Protein AF-A0A7J6U0S2-F1 (afdb_monomer)

Nearest PDB structures (foldseek):
  4b1m-assembly3_C  TM=4.883E-01  e=2.950E-01  Bacillus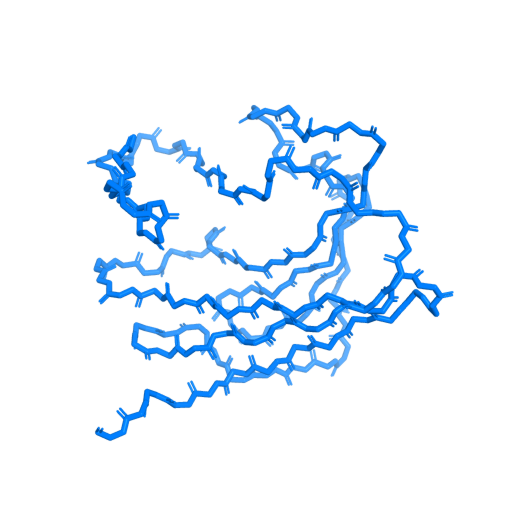 subtilis
  3mlt-assembly1_H  TM=4.086E-01  e=8.453E+00  Homo sapiens
  8vvo-assembly2_B  TM=2.509E-01  e=6.044E+00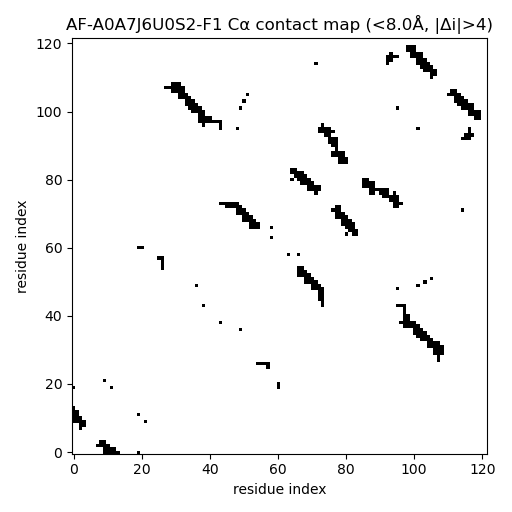  Homo sapiens
  1qfw-assembly1_L  TM=2.208E-01  e=8.939E+00  Mus musculus

Structure (mmCIF, N/CA/C/O backbone):
data_AF-A0A7J6U0S2-F1
#
_entry.id   AF-A0A7J6U0S2-F1
#
loop_
_atom_site.group_PDB
_atom_site.id
_atom_site.type_symbol
_atom_site.label_atom_id
_atom_site.label_alt_id
_atom_site.label_comp_id
_atom_site.label_asym_id
_atom_site.label_entity_id
_atom_site.label_seq_id
_atom_site.pdbx_PDB_ins_code
_atom_site.Cartn_x
_atom_site.Cartn_y
_atom_site.Cartn_z
_atom_site.occupancy
_atom_site.B_iso_or_equiv
_atom_site.auth_seq_id
_atom_site.auth_comp_id
_atom_site.auth_asym_id
_atom_site.auth_atom_id
_atom_site.pdbx_PDB_model_num
ATOM 1 N N . GLY A 1 1 ? 0.842 14.324 -9.834 1.00 85.38 1 GLY A N 1
ATOM 2 C CA . GLY A 1 1 ? 0.667 13.053 -10.553 1.00 85.38 1 GLY A CA 1
ATOM 3 C C . GLY A 1 1 ? -0.621 13.118 -11.328 1.00 85.38 1 GLY A C 1
ATOM 4 O O . GLY A 1 1 ? -1.455 13.954 -10.994 1.00 85.38 1 GLY A O 1
ATOM 5 N N . THR A 1 2 ? -0.759 12.283 -12.341 1.00 91.81 2 THR A N 1
ATOM 6 C CA . THR A 1 2 ? -1.971 12.139 -13.151 1.00 91.81 2 THR A CA 1
ATOM 7 C C . THR A 1 2 ? -2.668 10.840 -12.784 1.00 91.81 2 THR A C 1
ATOM 9 O O . THR A 1 2 ? -2.022 9.883 -12.366 1.00 91.81 2 THR A O 1
ATOM 12 N N . LEU A 1 3 ? -3.988 10.830 -12.893 1.00 92.06 3 LEU A N 1
ATOM 13 C CA . LEU A 1 3 ? -4.816 9.643 -12.741 1.00 92.06 3 LEU A CA 1
ATOM 14 C C . LEU A 1 3 ? -5.428 9.360 -14.113 1.00 92.06 3 LEU A C 1
ATOM 16 O O . LEU A 1 3 ? -5.801 10.312 -14.800 1.00 92.06 3 LEU A O 1
ATOM 20 N N . SER A 1 4 ? -5.465 8.098 -14.528 1.00 93.81 4 SER A N 1
ATOM 21 C CA . SER A 1 4 ? -6.158 7.683 -15.747 1.00 93.81 4 SER A CA 1
ATOM 22 C C . SER A 1 4 ? -7.659 7.960 -15.646 1.00 93.81 4 SER A C 1
ATOM 24 O O . SER A 1 4 ? -8.209 8.049 -14.547 1.00 93.81 4 SER A O 1
ATOM 26 N N . ASP A 1 5 ? -8.329 8.076 -16.792 1.00 94.19 5 ASP A N 1
ATOM 27 C CA . ASP A 1 5 ? -9.764 8.391 -16.852 1.00 94.19 5 ASP A CA 1
ATOM 28 C C . ASP A 1 5 ? -10.638 7.322 -16.176 1.00 94.19 5 ASP A C 1
ATOM 30 O O . ASP A 1 5 ? -11.701 7.626 -15.638 1.00 94.19 5 ASP A O 1
ATOM 34 N N . ASP A 1 6 ? -10.172 6.071 -16.170 1.00 93.19 6 ASP A N 1
ATOM 35 C CA . ASP A 1 6 ? -10.820 4.940 -15.502 1.00 93.19 6 ASP A CA 1
ATOM 36 C C . ASP A 1 6 ? -10.494 4.844 -14.001 1.00 93.19 6 ASP A C 1
ATOM 38 O O . ASP A 1 6 ? -11.005 3.966 -13.311 1.00 93.19 6 ASP A O 1
ATOM 42 N N . LEU A 1 7 ? -9.665 5.756 -13.482 1.00 89.69 7 LEU A N 1
ATOM 43 C CA . LEU A 1 7 ? -9.233 5.829 -12.087 1.00 89.69 7 LEU A CA 1
ATOM 44 C C . LEU A 1 7 ? -8.433 4.605 -11.594 1.00 89.69 7 LEU A C 1
ATOM 46 O O . LEU A 1 7 ? -8.250 4.449 -10.384 1.00 89.69 7 LEU A O 1
ATOM 50 N N . HIS A 1 8 ? -7.917 3.767 -12.499 1.00 90.94 8 HIS A N 1
ATOM 51 C CA . HIS A 1 8 ? -7.161 2.558 -12.151 1.00 90.94 8 HIS A CA 1
ATOM 52 C C . HIS A 1 8 ? -5.639 2.744 -12.131 1.00 90.94 8 HIS A C 1
ATOM 54 O O . HIS A 1 8 ? -4.941 1.987 -11.455 1.00 90.94 8 HIS A O 1
ATOM 60 N N . THR A 1 9 ? -5.110 3.769 -12.800 1.00 93.25 9 THR A N 1
ATOM 61 C CA . THR A 1 9 ? -3.666 3.996 -12.919 1.00 93.25 9 THR A CA 1
ATOM 62 C C . THR A 1 9 ? -3.298 5.398 -12.459 1.00 93.25 9 THR A C 1
ATOM 64 O O . THR A 1 9 ? -3.702 6.400 -13.044 1.00 93.25 9 THR A O 1
ATOM 67 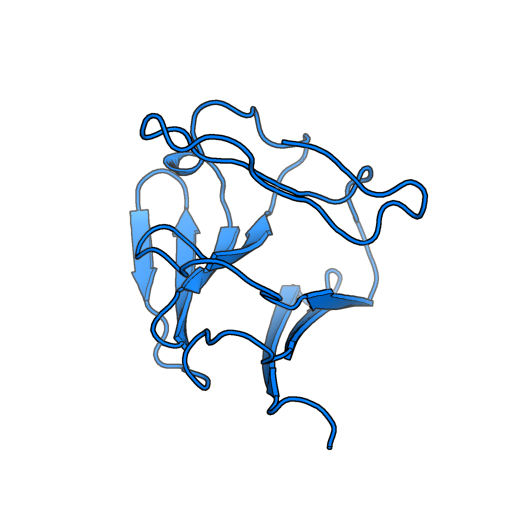N N . PHE A 1 10 ? -2.466 5.483 -11.421 1.00 93.31 10 PHE A N 1
ATOM 68 C CA . PHE A 1 10 ? -1.861 6.738 -10.987 1.00 93.31 10 PHE A CA 1
ATOM 69 C C . PHE A 1 10 ? -0.405 6.824 -11.451 1.00 93.31 10 PHE A C 1
ATOM 71 O O . PHE A 1 10 ? 0.416 5.973 -11.114 1.00 93.31 10 PHE A O 1
ATOM 78 N N . THR A 1 11 ? -0.056 7.903 -12.148 1.00 92.44 11 THR A N 1
ATOM 79 C CA . THR A 1 11 ? 1.316 8.194 -12.570 1.00 92.44 11 THR A CA 1
ATOM 80 C C . THR A 1 11 ? 1.881 9.361 -11.771 1.00 92.44 11 THR A C 1
ATOM 82 O O . THR A 1 11 ? 1.418 10.507 -11.836 1.00 92.44 11 THR A O 1
ATOM 85 N N . LYS A 1 12 ? 2.944 9.095 -11.013 1.00 89.56 12 LYS A N 1
ATOM 86 C CA . LYS A 1 12 ? 3.728 10.146 -10.365 1.00 89.56 12 LYS A CA 1
ATOM 87 C C . LYS A 1 12 ? 4.643 10.804 -11.401 1.00 89.56 12 LYS A C 1
ATOM 89 O O . LYS A 1 12 ? 5.494 10.138 -11.968 1.00 89.56 12 LYS A O 1
ATOM 94 N N . LEU A 1 13 ? 4.466 12.106 -11.627 1.00 86.56 13 LEU A N 1
ATOM 95 C CA . LEU A 1 13 ? 5.221 12.853 -12.643 1.00 86.56 13 LEU A CA 1
ATOM 96 C C . LEU A 1 13 ? 6.550 13.424 -12.126 1.00 86.56 13 LEU A C 1
ATOM 98 O O . LEU A 1 13 ? 7.481 13.593 -12.900 1.00 86.56 13 LEU A O 1
ATOM 102 N N . GLU A 1 14 ? 6.648 13.722 -10.829 1.00 81.06 14 GLU A N 1
ATOM 103 C CA . GLU A 1 14 ? 7.802 14.416 -10.249 1.00 81.06 14 GLU A CA 1
ATOM 104 C C . GLU A 1 14 ? 8.214 13.790 -8.914 1.00 81.06 14 GLU A C 1
ATOM 106 O O . GLU A 1 14 ? 7.371 13.412 -8.088 1.00 81.06 14 GLU A O 1
ATOM 111 N N . TYR A 1 15 ? 9.527 13.720 -8.686 1.00 71.62 15 TYR A N 1
ATOM 112 C CA . TYR A 1 15 ? 10.133 13.274 -7.434 1.00 71.62 15 TYR A CA 1
ATOM 113 C C . TYR A 1 15 ? 11.031 14.372 -6.848 1.00 71.62 15 TYR A C 1
ATOM 115 O O . TYR A 1 15 ? 12.248 14.343 -6.974 1.00 71.62 15 TYR A O 1
ATOM 123 N N . GLU A 1 16 ? 10.433 15.341 -6.157 1.00 71.19 16 GLU A N 1
ATOM 124 C CA . GLU A 1 16 ? 11.168 16.357 -5.380 1.00 71.19 16 GLU A CA 1
ATOM 125 C C . GLU A 1 16 ? 11.314 15.948 -3.900 1.00 71.19 16 GLU A C 1
ATOM 127 O O . GLU A 1 16 ? 11.037 16.729 -2.990 1.00 71.19 16 GLU A O 1
ATOM 132 N N . GLY A 1 17 ? 11.596 14.668 -3.625 1.00 70.94 17 GLY A N 1
ATOM 133 C CA . GLY A 1 17 ? 11.567 14.133 -2.252 1.00 70.94 17 GLY A CA 1
ATOM 134 C C . GLY A 1 17 ? 10.169 14.121 -1.613 1.00 70.94 17 GLY A C 1
ATOM 135 O O . GLY A 1 17 ? 10.025 13.918 -0.408 1.00 70.94 17 GLY A O 1
ATOM 136 N N . ARG A 1 18 ? 9.117 14.337 -2.413 1.00 73.62 18 ARG A N 1
ATOM 137 C CA . ARG A 1 18 ? 7.721 14.319 -1.964 1.00 73.62 18 ARG A CA 1
ATOM 138 C C . ARG A 1 18 ? 7.125 12.931 -2.111 1.00 73.62 18 ARG A C 1
ATOM 140 O O . ARG A 1 18 ? 7.341 12.235 -3.105 1.00 73.62 18 ARG A O 1
ATOM 147 N N . LEU A 1 19 ? 6.308 12.554 -1.140 1.00 78.75 19 LEU A N 1
ATOM 148 C CA . LEU A 1 19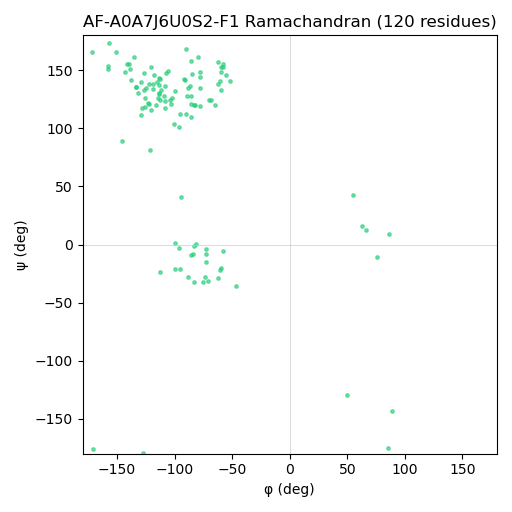 ? 5.526 11.326 -1.180 1.00 78.75 19 LEU A CA 1
ATOM 149 C C . LEU A 1 19 ? 4.221 11.564 -1.941 1.00 78.75 19 LEU A C 1
ATOM 151 O O . LEU A 1 19 ? 3.653 12.656 -1.909 1.00 78.75 19 LEU A O 1
ATOM 155 N N . SER A 1 20 ? 3.752 10.536 -2.637 1.00 83.50 20 SER A N 1
ATOM 156 C CA . SER A 1 20 ? 2.408 10.503 -3.210 1.00 83.50 20 SER A CA 1
ATOM 157 C C . SER A 1 20 ? 1.645 9.393 -2.512 1.00 83.50 20 SER A C 1
ATOM 159 O O . SER A 1 20 ? 2.219 8.352 -2.210 1.00 83.50 20 SER A O 1
ATOM 161 N N . MET A 1 21 ? 0.377 9.644 -2.216 1.00 83.88 21 MET A N 1
ATOM 162 C CA . MET A 1 21 ? -0.488 8.682 -1.554 1.00 83.88 21 MET A CA 1
ATOM 163 C C . MET A 1 21 ? -1.728 8.508 -2.417 1.00 83.88 21 M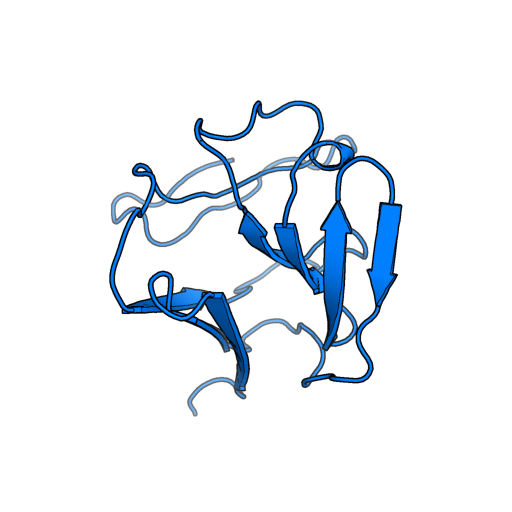ET A C 1
ATOM 165 O O . MET A 1 21 ? -2.373 9.498 -2.771 1.00 83.88 21 MET A O 1
ATOM 169 N N . VAL A 1 22 ? -2.021 7.258 -2.751 1.00 86.06 22 VAL A N 1
ATOM 170 C CA . VAL A 1 22 ? -3.256 6.837 -3.408 1.00 86.06 22 VAL A CA 1
ATOM 171 C C . VAL A 1 22 ? -4.051 6.074 -2.360 1.00 86.06 22 VAL A C 1
ATOM 173 O O . VAL A 1 22 ? -3.508 5.197 -1.690 1.00 86.06 22 VAL A O 1
ATOM 176 N N . THR A 1 23 ? -5.306 6.456 -2.162 1.00 84.94 23 THR A N 1
ATOM 177 C CA . THR A 1 23 ? -6.205 5.831 -1.189 1.00 84.94 23 THR A CA 1
ATOM 178 C C . THR A 1 23 ? -7.561 5.620 -1.830 1.00 84.94 23 THR A C 1
ATOM 180 O O . THR A 1 23 ? -7.899 6.300 -2.798 1.00 84.94 23 THR A O 1
ATOM 183 N N . GLU A 1 24 ? -8.368 4.741 -1.244 1.00 83.56 24 GLU A N 1
ATOM 184 C CA . GLU A 1 24 ? -9.802 4.776 -1.508 1.00 83.56 24 GLU A CA 1
ATOM 185 C C . GLU A 1 24 ? -10.399 6.142 -1.134 1.00 83.56 24 GLU A C 1
ATOM 187 O O . GLU A 1 24 ? -9.876 6.867 -0.279 1.00 83.56 24 GLU A O 1
ATOM 192 N N . GLU A 1 25 ? -11.521 6.472 -1.769 1.00 82.88 25 GLU A N 1
ATOM 193 C CA . GLU A 1 25 ? -12.310 7.668 -1.462 1.00 82.88 25 GLU A CA 1
ATOM 194 C C . GLU A 1 25 ? -13.078 7.530 -0.137 1.00 82.88 25 GLU A C 1
ATOM 196 O O . GLU A 1 25 ? -13.351 8.519 0.541 1.00 82.88 25 GLU A O 1
ATOM 201 N N . GLN A 1 26 ? -13.417 6.299 0.257 1.00 85.94 26 GLN A N 1
ATOM 202 C CA . GLN A 1 26 ? -14.294 6.025 1.392 1.00 85.94 26 GLN A CA 1
ATOM 203 C C . GLN A 1 26 ? -13.592 5.228 2.488 1.00 85.94 26 GLN A C 1
ATOM 205 O O . GLN A 1 26 ? -12.788 4.338 2.229 1.00 85.94 26 GLN A O 1
ATOM 210 N N . ILE A 1 27 ? -13.957 5.517 3.737 1.00 87.25 27 ILE A N 1
ATOM 211 C CA . ILE A 1 27 ? -13.498 4.756 4.901 1.00 87.25 27 ILE A CA 1
ATOM 212 C C . ILE A 1 27 ? -14.386 3.526 5.068 1.00 87.25 27 ILE A C 1
ATOM 214 O O . ILE A 1 27 ? -15.594 3.645 5.293 1.00 87.25 27 ILE A O 1
ATOM 218 N N . ARG A 1 28 ? -13.778 2.341 5.009 1.00 91.44 28 ARG A N 1
ATOM 219 C CA . ARG A 1 28 ? -14.456 1.073 5.291 1.00 91.44 28 ARG A CA 1
ATOM 220 C C . ARG A 1 28 ? -14.603 0.875 6.800 1.00 91.44 28 ARG A C 1
ATOM 222 O O . ARG A 1 28 ? -13.663 1.108 7.554 1.00 91.44 28 ARG A O 1
ATOM 229 N N . ARG A 1 29 ? -15.794 0.455 7.241 1.00 90.31 29 ARG A N 1
ATOM 230 C CA . ARG A 1 29 ? -16.107 0.228 8.668 1.00 90.31 29 ARG A CA 1
ATOM 231 C C . ARG A 1 29 ? -16.360 -1.233 9.035 1.00 90.31 29 ARG A C 1
ATOM 233 O O . ARG A 1 29 ? -16.189 -1.574 10.195 1.00 90.31 29 ARG A O 1
ATOM 240 N N . HIS A 1 30 ? -16.755 -2.056 8.066 1.00 93.88 30 HIS A N 1
ATOM 241 C CA . HIS A 1 30 ? -17.150 -3.456 8.248 1.00 93.88 30 HIS A CA 1
ATOM 242 C C . HIS A 1 30 ? -16.848 -4.266 6.988 1.00 93.88 30 HIS A C 1
ATOM 244 O O . HIS A 1 30 ? -16.654 -3.681 5.916 1.00 93.88 30 HIS A O 1
ATOM 250 N N . GLY A 1 31 ? -16.880 -5.592 7.107 1.00 95.75 31 GLY A N 1
ATOM 251 C CA . GLY A 1 31 ? -16.772 -6.535 6.001 1.00 95.75 31 GLY A CA 1
ATOM 252 C C . GLY A 1 31 ? -15.343 -6.891 5.595 1.00 95.75 31 GLY A C 1
ATOM 253 O O . GLY A 1 31 ? -14.358 -6.477 6.211 1.00 95.75 31 GLY A O 1
ATOM 254 N N . VAL A 1 32 ? -15.261 -7.671 4.516 1.00 96.56 32 VAL A N 1
ATOM 255 C CA . V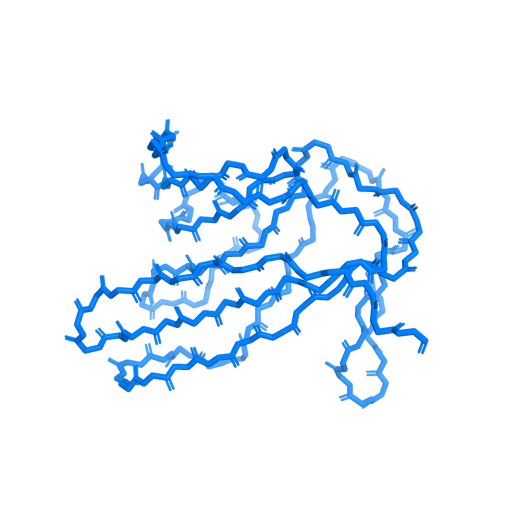AL A 1 32 ? -14.010 -8.138 3.913 1.00 96.56 32 VAL A CA 1
ATOM 256 C C . VAL A 1 32 ? -13.780 -7.411 2.593 1.00 96.56 32 VAL A C 1
ATOM 258 O O . VAL A 1 32 ? -14.623 -7.472 1.698 1.00 96.56 32 VAL A O 1
ATOM 261 N N . HIS A 1 33 ? -12.633 -6.750 2.465 1.00 95.12 33 HIS A N 1
ATOM 262 C CA . HIS A 1 33 ? -12.253 -5.962 1.290 1.00 95.12 33 HIS A CA 1
ATOM 263 C C . HIS A 1 33 ? -10.989 -6.535 0.667 1.00 95.12 33 HIS A C 1
ATOM 265 O O . HIS A 1 33 ? -10.056 -6.898 1.385 1.00 95.12 33 HIS A O 1
ATOM 271 N N . ARG A 1 34 ? -10.951 -6.608 -0.665 1.00 95.50 34 ARG A N 1
ATOM 272 C CA . ARG A 1 34 ? -9.799 -7.112 -1.415 1.00 95.50 34 ARG A CA 1
ATOM 273 C C . ARG A 1 34 ? -9.334 -6.086 -2.435 1.00 95.50 34 ARG A C 1
ATOM 275 O O . ARG A 1 34 ? -10.147 -5.540 -3.174 1.00 95.50 34 ARG A O 1
ATOM 282 N N . TYR A 1 35 ? -8.025 -5.884 -2.493 1.00 93.94 35 TYR A N 1
ATOM 283 C CA . TYR A 1 35 ? -7.361 -4.926 -3.366 1.00 93.94 35 TYR A CA 1
ATOM 284 C C . TYR A 1 35 ? -6.233 -5.610 -4.126 1.00 93.94 35 TYR A C 1
ATOM 286 O O . TYR A 1 35 ? -5.488 -6.399 -3.549 1.00 93.94 35 TYR A O 1
ATOM 294 N N . MET A 1 36 ? -6.089 -5.271 -5.405 1.00 94.06 36 MET A N 1
ATOM 295 C CA . MET A 1 36 ? -4.985 -5.723 -6.248 1.00 94.06 36 MET A CA 1
ATOM 296 C C . MET A 1 36 ? -4.265 -4.505 -6.807 1.00 94.06 36 MET A C 1
ATOM 298 O O . MET A 1 36 ? -4.894 -3.654 -7.431 1.00 94.06 36 MET A O 1
ATOM 302 N N . ILE A 1 37 ? -2.968 -4.401 -6.529 1.00 94.12 37 ILE A N 1
ATOM 303 C CA . ILE A 1 37 ? -2.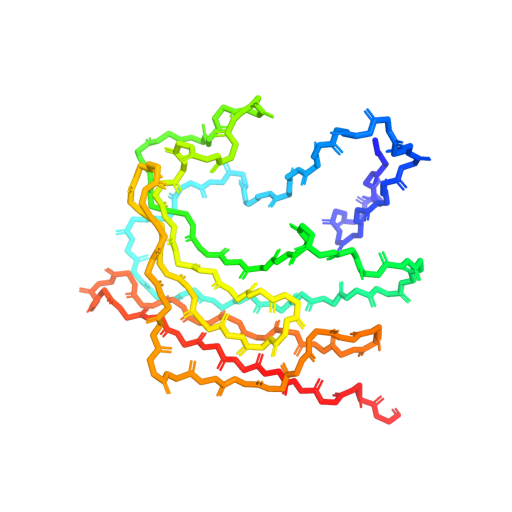144 -3.234 -6.859 1.00 94.12 37 ILE A CA 1
ATOM 304 C C . ILE A 1 37 ? -0.863 -3.717 -7.531 1.00 94.12 37 ILE A C 1
ATOM 306 O O . ILE A 1 37 ? -0.181 -4.594 -7.000 1.00 94.12 37 ILE A O 1
ATOM 310 N N . SER A 1 38 ? -0.514 -3.130 -8.670 1.00 93.69 38 SER A N 1
ATOM 311 C CA . SER A 1 38 ? 0.742 -3.383 -9.377 1.00 93.69 38 SER A CA 1
ATOM 312 C C . SER A 1 38 ? 1.564 -2.107 -9.518 1.00 93.69 38 SER A C 1
ATOM 314 O O . SER A 1 38 ? 1.044 -0.991 -9.519 1.00 93.69 38 SER A O 1
ATOM 316 N N . PHE A 1 39 ? 2.881 -2.286 -9.613 1.00 92.50 39 PHE A N 1
ATOM 317 C CA . PHE A 1 39 ? 3.797 -1.235 -10.040 1.00 92.50 39 PHE A CA 1
ATOM 318 C C . PHE A 1 39 ? 4.141 -1.498 -11.505 1.00 92.50 39 PHE A C 1
ATOM 320 O O . PHE A 1 39 ? 4.902 -2.415 -11.805 1.00 92.50 39 PHE A O 1
ATOM 327 N N . ASP A 1 40 ? 3.554 -0.728 -12.417 1.00 91.38 40 ASP A N 1
ATOM 328 C CA . ASP A 1 40 ? 3.605 -1.070 -13.845 1.00 91.38 40 ASP A CA 1
ATOM 329 C C . ASP A 1 40 ? 4.896 -0.605 -14.529 1.00 91.38 40 ASP A C 1
ATOM 331 O O . ASP A 1 40 ? 5.387 -1.245 -15.456 1.00 91.38 40 ASP A O 1
ATOM 335 N N . SER A 1 41 ? 5.469 0.517 -14.089 1.00 90.62 41 SER A N 1
ATOM 336 C CA . SER A 1 41 ? 6.664 1.105 -14.700 1.00 90.62 41 SER A CA 1
ATOM 337 C C . SER A 1 41 ? 7.425 2.015 -13.730 1.00 90.62 41 SER A C 1
ATOM 339 O O . SER A 1 41 ? 6.959 2.299 -12.625 1.00 90.62 41 SER A O 1
ATOM 341 N N . GLY A 1 42 ? 8.603 2.483 -14.152 1.00 89.75 42 GLY A N 1
ATOM 342 C CA . GLY A 1 42 ? 9.445 3.398 -13.380 1.00 89.75 42 GLY A CA 1
ATOM 343 C C . GLY A 1 42 ? 10.420 2.671 -12.457 1.00 89.75 42 GLY A C 1
ATOM 344 O O . GLY A 1 42 ? 10.972 1.638 -12.821 1.00 89.75 42 GLY A O 1
ATOM 345 N N . GLU A 1 43 ? 10.659 3.226 -11.271 1.00 88.50 43 GLU A N 1
ATOM 346 C CA . GLU A 1 43 ? 11.546 2.644 -10.263 1.00 88.50 43 GLU A CA 1
ATOM 347 C C . GLU A 1 43 ? 10.804 2.527 -8.930 1.00 88.50 43 GLU A C 1
ATOM 349 O O . GLU A 1 43 ? 10.169 3.481 -8.481 1.00 88.50 43 GLU A O 1
ATOM 354 N N . ILE A 1 44 ? 10.909 1.363 -8.281 1.00 90.12 44 ILE A N 1
ATOM 355 C CA . ILE A 1 44 ? 10.401 1.173 -6.920 1.00 90.12 44 ILE A CA 1
ATOM 356 C C . ILE A 1 44 ? 11.481 1.620 -5.933 1.00 90.12 44 ILE A C 1
ATOM 358 O O . ILE A 1 44 ? 12.503 0.955 -5.735 1.00 90.12 44 ILE A O 1
ATOM 362 N N . SER A 1 45 ? 11.226 2.737 -5.271 1.00 89.38 45 SER A N 1
ATOM 363 C CA . SER A 1 45 ? 12.086 3.348 -4.270 1.00 89.38 45 SER A CA 1
ATOM 364 C C . SER A 1 45 ? 11.972 2.664 -2.897 1.00 89.38 45 SER A C 1
ATOM 366 O O . SER A 1 45 ? 10.981 2.001 -2.582 1.00 89.38 45 SER A O 1
ATOM 368 N N . PRO A 1 46 ? 12.955 2.850 -1.996 1.00 87.56 46 PRO A N 1
ATOM 369 C CA . PRO A 1 46 ? 12.877 2.340 -0.624 1.00 87.56 46 PRO A CA 1
ATOM 370 C C . PRO A 1 46 ? 11.688 2.860 0.198 1.00 87.56 46 PRO A C 1
ATOM 372 O O . PRO A 1 46 ? 11.352 2.248 1.212 1.00 87.56 46 PRO A O 1
ATOM 375 N N . ALA A 1 47 ? 11.097 3.989 -0.204 1.00 85.25 47 ALA A N 1
ATOM 376 C CA . ALA A 1 47 ? 9.943 4.584 0.459 1.00 85.25 47 ALA A CA 1
ATOM 377 C C . ALA A 1 47 ? 8.606 4.009 -0.036 1.00 85.25 47 ALA A C 1
ATOM 379 O O . ALA A 1 47 ? 7.574 4.299 0.571 1.00 85.25 47 ALA A O 1
ATOM 380 N N . ASP A 1 48 ? 8.620 3.198 -1.097 1.00 89.75 48 ASP A N 1
ATOM 381 C CA . ASP A 1 48 ? 7.410 2.603 -1.643 1.00 89.75 48 ASP A CA 1
ATOM 382 C C . ASP A 1 48 ? 6.937 1.409 -0.814 1.00 89.75 48 ASP A C 1
ATOM 384 O O . ASP A 1 48 ? 7.706 0.606 -0.261 1.00 89.75 48 ASP A O 1
ATOM 388 N N . GLY A 1 49 ? 5.619 1.311 -0.732 1.00 92.06 49 GLY A N 1
ATOM 389 C CA . GLY A 1 49 ? 4.922 0.280 0.002 1.00 92.06 49 GLY A CA 1
ATOM 390 C C . GLY A 1 49 ? 3.433 0.331 -0.279 1.00 92.06 49 GLY A C 1
ATOM 391 O O . GLY A 1 49 ? 2.913 1.307 -0.820 1.00 92.06 49 GLY A O 1
ATOM 392 N N . VAL A 1 50 ? 2.755 -0.742 0.099 1.00 93.94 50 VAL A N 1
ATOM 393 C CA . VAL A 1 50 ? 1.318 -0.909 -0.110 1.00 93.94 50 VAL A CA 1
ATOM 394 C C . VAL A 1 50 ? 0.719 -1.420 1.186 1.00 93.94 50 VAL A C 1
ATOM 396 O O . VAL A 1 50 ? 1.290 -2.301 1.825 1.00 93.94 50 VAL A O 1
ATOM 399 N N . GLY A 1 51 ? -0.405 -0.868 1.623 1.00 93.19 51 GLY A N 1
ATOM 400 C CA . GLY A 1 51 ? -0.956 -1.244 2.913 1.00 93.19 51 GLY A CA 1
ATOM 401 C C . GLY A 1 51 ? -2.339 -0.699 3.179 1.00 93.19 51 GLY A C 1
ATOM 402 O O . GLY A 1 51 ? -2.950 -0.045 2.340 1.00 93.19 51 GLY A O 1
ATOM 403 N N . TYR A 1 52 ? -2.793 -0.970 4.393 1.00 92.06 52 TYR A N 1
ATOM 404 C CA . TYR A 1 52 ? -4.060 -0.515 4.923 1.00 92.06 52 TYR A CA 1
ATOM 405 C C . TYR A 1 52 ? -3.815 0.470 6.063 1.00 92.06 52 TYR A C 1
ATOM 407 O O . TYR A 1 52 ? -3.029 0.199 6.977 1.00 92.06 52 TYR A O 1
ATOM 415 N N . ALA A 1 53 ? -4.479 1.620 5.995 1.00 89.38 53 ALA A N 1
ATOM 416 C CA . ALA A 1 53 ? -4.428 2.649 7.022 1.00 89.38 53 ALA A CA 1
ATOM 417 C C . ALA A 1 53 ? -5.668 2.560 7.915 1.00 89.38 53 ALA A C 1
ATOM 419 O O . ALA A 1 53 ? -6.795 2.517 7.426 1.00 89.38 53 ALA A O 1
ATOM 420 N N . PHE A 1 54 ? -5.454 2.584 9.226 1.00 83.88 54 PHE A N 1
ATOM 421 C CA . PHE A 1 54 ? -6.516 2.637 10.220 1.00 83.88 54 PHE A CA 1
ATOM 422 C C . PHE A 1 54 ? -6.729 4.094 10.607 1.00 83.88 54 PHE A C 1
ATOM 424 O O . PHE A 1 54 ? -5.857 4.727 11.196 1.00 83.88 54 PHE A O 1
ATOM 431 N N . SER A 1 55 ? -7.878 4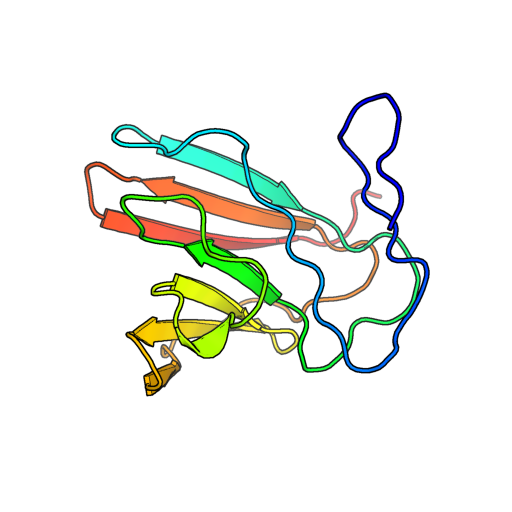.656 10.241 1.00 81.81 55 SER A N 1
ATOM 432 C CA . SER A 1 55 ? -8.199 6.039 10.575 1.00 81.81 55 SER A CA 1
ATOM 433 C C . SER A 1 55 ? -9.703 6.287 10.540 1.00 81.81 55 SER A C 1
ATOM 435 O O . SER A 1 55 ? -10.435 5.666 9.772 1.00 81.81 55 SER A O 1
ATOM 437 N N . SER A 1 56 ? -10.162 7.237 11.354 1.00 76.69 56 SER A N 1
ATOM 438 C CA . SER A 1 56 ? -11.527 7.772 11.300 1.00 76.69 56 SER A CA 1
ATOM 439 C C . SER A 1 56 ? -11.691 8.878 10.250 1.00 76.69 56 SER A C 1
ATOM 441 O O . SER A 1 56 ? -12.812 9.310 9.982 1.00 76.69 56 SER A O 1
ATOM 443 N N . GLN A 1 57 ? -10.584 9.333 9.655 1.00 77.38 57 GLN A N 1
ATOM 444 C CA . GLN A 1 57 ? -10.528 10.375 8.629 1.00 77.38 57 GLN A CA 1
ATOM 445 C C . GLN A 1 57 ? -9.526 9.998 7.534 1.00 77.38 57 GLN A C 1
ATOM 447 O O . GLN A 1 57 ? -8.532 9.321 7.803 1.00 77.38 57 GLN A O 1
ATOM 452 N N . LEU A 1 58 ? -9.732 10.463 6.302 1.00 67.69 58 LEU A N 1
ATOM 453 C CA . LEU A 1 58 ? -8.731 10.256 5.257 1.00 67.69 58 LEU A CA 1
ATOM 454 C C . LEU A 1 58 ? -7.396 10.899 5.682 1.00 67.69 58 LEU A C 1
ATOM 456 O O . LEU A 1 58 ? -7.399 12.039 6.161 1.00 67.69 58 LEU A O 1
ATOM 460 N N . PRO A 1 59 ? -6.255 10.201 5.551 1.00 65.88 59 PRO A N 1
ATOM 461 C CA . PRO A 1 59 ? -5.007 10.701 6.101 1.00 65.88 59 PRO A CA 1
ATOM 462 C C . PRO A 1 59 ? -4.585 12.033 5.468 1.00 65.88 59 PRO A C 1
ATOM 464 O O . PRO A 1 59 ? -4.649 12.224 4.251 1.00 65.88 59 PRO A O 1
ATOM 467 N N . CYS A 1 60 ? -4.106 12.967 6.294 1.00 61.44 60 CYS A N 1
ATOM 468 C CA . CYS A 1 60 ? -3.602 14.245 5.803 1.00 61.44 60 CYS A CA 1
ATOM 469 C C . CYS A 1 60 ? -2.306 14.036 5.002 1.00 61.44 60 CYS A C 1
ATOM 471 O O . CYS A 1 60 ? -1.315 13.508 5.510 1.00 61.44 60 CYS A O 1
ATOM 473 N N . LYS A 1 61 ? -2.304 14.518 3.754 1.00 61.72 61 LYS A N 1
ATOM 474 C CA . LYS A 1 61 ? -1.310 14.250 2.694 1.00 61.72 61 LYS A CA 1
ATOM 475 C C . LYS A 1 61 ? 0.154 14.614 3.014 1.00 61.72 61 LYS A C 1
ATOM 477 O O . LYS A 1 61 ? 1.023 14.362 2.188 1.00 61.72 61 LYS A O 1
ATOM 482 N N . LYS A 1 62 ? 0.451 15.240 4.160 1.00 65.50 62 LYS A N 1
ATOM 483 C CA . LYS A 1 62 ? 1.781 15.808 4.453 1.00 65.50 62 LYS A CA 1
ATOM 484 C C . LYS A 1 62 ? 2.682 14.941 5.330 1.00 65.50 62 LYS A C 1
ATOM 486 O O . LYS A 1 62 ? 3.888 15.163 5.309 1.00 65.50 62 LYS A O 1
ATOM 491 N N . ASN A 1 63 ? 2.153 13.990 6.107 1.00 72.31 63 ASN A N 1
ATOM 492 C CA . ASN A 1 63 ? 3.002 13.205 7.008 1.00 72.31 63 ASN A CA 1
ATOM 493 C C . ASN A 1 63 ? 2.538 11.752 7.163 1.00 72.31 63 ASN A C 1
ATOM 495 O O . ASN A 1 63 ? 1.810 11.413 8.096 1.00 72.31 63 ASN A O 1
ATOM 499 N N . ILE A 1 64 ? 3.036 10.885 6.277 1.00 76.75 64 ILE A N 1
ATOM 500 C CA . ILE A 1 64 ? 2.761 9.442 6.324 1.00 76.75 64 ILE A CA 1
ATOM 501 C C . ILE A 1 64 ? 3.241 8.780 7.620 1.00 76.75 64 ILE A C 1
ATOM 503 O O . ILE A 1 64 ? 2.741 7.728 8.000 1.00 76.75 64 ILE A O 1
ATOM 507 N N . GLN A 1 65 ? 4.201 9.391 8.322 1.00 77.75 65 GLN A N 1
ATOM 508 C CA . GLN A 1 65 ? 4.749 8.838 9.557 1.00 77.75 65 GLN A CA 1
ATOM 509 C C . GLN A 1 65 ? 3.774 8.955 10.728 1.00 77.75 65 GLN A C 1
ATOM 511 O O . GLN A 1 65 ? 4.055 8.404 11.777 1.00 77.75 65 GLN A O 1
ATOM 516 N N . LYS A 1 66 ? 2.652 9.668 10.573 1.00 78.19 66 LYS A N 1
ATOM 517 C CA . LYS A 1 66 ? 1.585 9.746 11.580 1.00 78.19 66 LYS A CA 1
ATOM 518 C C . LYS A 1 66 ? 0.406 8.817 11.281 1.00 78.19 66 LYS A C 1
ATOM 520 O O . LYS A 1 66 ? -0.576 8.855 12.011 1.00 78.19 66 LYS A O 1
ATOM 525 N N . ILE A 1 67 ? 0.477 8.048 10.195 1.00 82.69 67 ILE A N 1
ATOM 526 C CA . ILE A 1 67 ? -0.618 7.188 9.750 1.00 82.69 67 ILE A CA 1
ATOM 527 C C . ILE A 1 67 ? -0.464 5.816 10.395 1.00 82.69 67 ILE A C 1
ATOM 529 O O . ILE A 1 67 ? 0.445 5.057 10.043 1.00 82.69 67 ILE A O 1
ATOM 533 N N . ASP A 1 68 ? -1.388 5.481 11.288 1.00 88.75 68 ASP A N 1
ATOM 534 C CA . ASP A 1 68 ? -1.485 4.132 11.830 1.00 88.75 68 ASP A CA 1
ATOM 535 C C . ASP A 1 68 ? -1.850 3.174 10.699 1.00 88.75 68 ASP A C 1
ATOM 537 O O . ASP A 1 68 ? -2.840 3.355 9.987 1.00 88.75 68 ASP A O 1
ATOM 541 N N . SER A 1 69 ? -0.991 2.194 10.450 1.00 91.00 69 SER A N 1
ATOM 542 C CA . SER A 1 69 ? -1.096 1.374 9.247 1.00 91.00 69 SER A CA 1
ATOM 543 C C . SER A 1 69 ? -0.410 0.029 9.398 1.00 91.00 69 SER A C 1
ATOM 545 O O . SER A 1 69 ? 0.557 -0.126 10.144 1.00 91.00 69 SER A O 1
ATOM 547 N N . ILE A 1 70 ? -0.891 -0.946 8.636 1.00 93.94 70 ILE A N 1
ATOM 548 C CA . ILE A 1 70 ? -0.150 -2.169 8.342 1.00 93.94 70 ILE A CA 1
ATOM 549 C C . ILE A 1 70 ? 0.174 -2.137 6.856 1.00 93.94 70 ILE A C 1
ATOM 551 O O . ILE A 1 70 ? -0.718 -1.985 6.025 1.00 93.94 70 ILE A O 1
ATOM 555 N N . PHE A 1 71 ? 1.450 -2.253 6.515 1.00 93.94 71 PHE A N 1
ATOM 556 C CA . PHE A 1 71 ? 1.915 -2.102 5.146 1.00 93.94 71 PHE A CA 1
ATOM 557 C C . PHE A 1 71 ? 3.051 -3.061 4.824 1.00 93.94 71 PHE A C 1
ATOM 559 O O . PHE A 1 71 ? 3.890 -3.395 5.661 1.00 93.94 71 PHE A O 1
ATOM 566 N N . LEU A 1 72 ? 3.083 -3.469 3.568 1.00 95.88 72 LEU A N 1
ATOM 567 C CA . LEU A 1 72 ? 4.166 -4.186 2.940 1.00 95.88 72 LEU A CA 1
ATOM 568 C C . LEU A 1 72 ? 5.197 -3.182 2.420 1.00 95.88 72 LEU A C 1
ATOM 570 O O . LEU A 1 72 ? 4.846 -2.253 1.693 1.00 95.88 72 LEU A O 1
ATOM 574 N N . ASN A 1 73 ? 6.468 -3.353 2.783 1.00 94.44 73 ASN A N 1
ATOM 575 C CA . ASN A 1 73 ? 7.554 -2.541 2.222 1.00 94.44 73 ASN A CA 1
ATOM 576 C C . ASN A 1 73 ? 8.151 -3.168 0.953 1.00 94.44 73 ASN A C 1
ATOM 578 O O . ASN A 1 73 ? 7.952 -4.353 0.686 1.00 94.44 73 ASN A O 1
ATOM 582 N N . ARG A 1 74 ? 8.981 -2.404 0.226 1.00 94.12 74 ARG A N 1
ATOM 583 C CA . ARG A 1 74 ? 9.693 -2.873 -0.981 1.00 94.12 74 ARG A CA 1
ATOM 584 C C . ARG A 1 74 ? 10.373 -4.240 -0.842 1.00 94.12 74 ARG A C 1
ATOM 586 O O . ARG A 1 74 ? 10.417 -5.009 -1.793 1.00 94.12 74 ARG A O 1
ATOM 593 N N . ARG A 1 75 ? 10.919 -4.560 0.334 1.00 95.12 75 ARG A N 1
ATOM 594 C CA . ARG A 1 75 ? 11.654 -5.815 0.573 1.00 95.12 75 ARG A CA 1
ATOM 595 C C . ARG A 1 75 ? 10.751 -7.017 0.861 1.00 95.12 75 ARG A C 1
ATOM 597 O O . ARG A 1 75 ? 11.289 -8.086 1.123 1.00 95.12 75 ARG A O 1
ATOM 604 N N . GLY A 1 76 ? 9.432 -6.848 0.872 1.00 95.38 76 GLY A N 1
ATOM 605 C CA . GLY A 1 76 ? 8.497 -7.926 1.178 1.00 95.38 76 GLY A CA 1
ATOM 606 C C . GLY A 1 76 ? 8.217 -8.112 2.676 1.00 95.38 76 GLY A C 1
ATOM 607 O O . GLY A 1 76 ? 7.583 -9.092 3.057 1.00 95.38 76 GLY A O 1
ATOM 608 N N . HIS A 1 77 ? 8.669 -7.202 3.550 1.00 95.94 77 HIS A N 1
ATOM 609 C CA . HIS A 1 77 ? 8.356 -7.299 4.982 1.00 95.94 77 HIS A CA 1
ATOM 610 C C . HIS A 1 77 ? 7.027 -6.629 5.300 1.00 95.94 77 HIS A C 1
ATOM 612 O O . HIS A 1 77 ? 6.794 -5.486 4.894 1.00 95.94 77 HIS A O 1
ATOM 618 N N . ILE A 1 78 ? 6.226 -7.304 6.120 1.00 95.69 78 ILE A N 1
ATOM 619 C CA . ILE A 1 78 ? 5.017 -6.730 6.699 1.00 95.69 78 ILE A CA 1
ATOM 620 C C . ILE A 1 78 ? 5.416 -5.906 7.925 1.00 95.69 78 ILE A C 1
ATOM 622 O O . ILE A 1 78 ? 5.999 -6.407 8.891 1.00 95.69 78 ILE A O 1
ATOM 626 N N . CYS A 1 79 ? 5.102 -4.621 7.874 1.00 94.25 79 CYS A N 1
ATOM 627 C CA . CYS A 1 79 ? 5.362 -3.651 8.921 1.00 94.25 79 CYS A CA 1
ATOM 628 C C . CYS A 1 79 ? 4.038 -3.161 9.499 1.00 94.25 79 CYS A C 1
ATOM 630 O O . CYS A 1 79 ? 3.081 -2.929 8.766 1.00 94.25 79 CYS A O 1
ATOM 632 N N . SER A 1 80 ? 4.001 -2.932 10.806 1.00 93.12 80 SER A N 1
ATOM 633 C CA . SER A 1 80 ? 2.974 -2.102 11.432 1.00 93.12 80 SER A CA 1
ATOM 634 C C . SER A 1 80 ? 3.586 -0.793 11.889 1.00 93.12 80 SER A C 1
ATOM 636 O O . SER A 1 80 ? 4.674 -0.783 12.469 1.00 93.12 80 SER A O 1
ATOM 638 N N . ARG A 1 81 ? 2.873 0.296 11.633 1.00 91.06 81 ARG A N 1
ATOM 639 C CA . ARG A 1 81 ? 3.167 1.623 12.143 1.00 91.06 81 ARG A CA 1
ATOM 640 C C . ARG A 1 81 ? 2.062 2.041 13.095 1.00 91.06 81 ARG A C 1
ATOM 642 O O . ARG A 1 81 ? 0.889 1.970 12.734 1.00 91.06 81 ARG A O 1
ATOM 649 N N . THR A 1 82 ? 2.462 2.499 14.270 1.00 89.25 82 THR A N 1
ATOM 650 C CA . THR A 1 82 ? 1.589 3.175 15.227 1.00 89.25 82 THR A CA 1
ATOM 651 C C . THR A 1 82 ? 2.295 4.460 15.621 1.00 89.25 82 THR A C 1
ATOM 653 O O . THR A 1 82 ? 3.371 4.422 16.215 1.00 89.25 82 THR A O 1
ATOM 656 N N . HIS A 1 83 ? 1.748 5.598 15.204 1.00 81.62 83 HIS A N 1
ATOM 657 C CA . HIS A 1 83 ? 2.435 6.886 15.237 1.00 81.62 83 HIS A CA 1
ATOM 658 C C . HIS A 1 83 ? 3.841 6.791 14.603 1.00 81.62 83 HIS A C 1
ATOM 660 O O . HIS A 1 83 ? 3.998 6.281 13.493 1.00 81.62 83 HIS A O 1
ATOM 666 N N . SER A 1 84 ? 4.881 7.270 15.290 1.00 81.75 84 SER A N 1
ATOM 667 C CA . SER A 1 84 ? 6.269 7.229 14.819 1.00 81.75 84 SER A CA 1
ATOM 668 C C . SER A 1 84 ? 6.903 5.837 14.854 1.00 81.75 84 SER A C 1
ATOM 670 O O . SER A 1 84 ? 7.939 5.637 14.215 1.00 81.75 84 SER A O 1
ATOM 672 N N . ASP A 1 85 ? 6.297 4.883 15.558 1.00 88.25 85 ASP A N 1
ATOM 673 C CA . ASP A 1 85 ? 6.919 3.596 15.835 1.00 88.25 85 ASP A CA 1
ATOM 674 C C . ASP A 1 85 ? 6.604 2.591 14.736 1.00 88.25 85 ASP A C 1
ATOM 676 O O . ASP A 1 85 ? 5.448 2.359 14.379 1.00 88.25 85 ASP A O 1
ATOM 680 N N . VAL A 1 86 ? 7.655 1.975 14.194 1.00 90.81 86 VAL A N 1
ATOM 681 C CA . VAL A 1 86 ? 7.549 0.955 13.150 1.00 90.81 86 VAL A CA 1
ATOM 682 C C . VAL A 1 86 ? 8.076 -0.363 13.687 1.00 90.81 86 VAL A C 1
ATOM 684 O O . VAL A 1 86 ? 9.253 -0.491 14.018 1.00 90.81 86 VAL A O 1
ATOM 687 N N . SER A 1 87 ? 7.211 -1.370 13.706 1.00 93.62 87 SER A N 1
ATOM 688 C CA . SER A 1 87 ? 7.561 -2.743 14.059 1.00 93.62 87 SER A CA 1
ATOM 689 C C . SER A 1 87 ? 7.455 -3.645 12.834 1.00 93.62 87 SER A C 1
ATOM 691 O O . SER A 1 87 ? 6.481 -3.601 12.082 1.00 93.62 87 SER A O 1
ATOM 693 N N . ARG A 1 88 ? 8.478 -4.476 12.621 1.00 94.00 88 ARG A N 1
ATOM 694 C CA . ARG A 1 88 ? 8.461 -5.515 11.586 1.00 94.00 88 ARG A CA 1
ATOM 695 C C . ARG A 1 88 ? 7.852 -6.779 12.164 1.00 94.00 88 ARG A C 1
ATOM 697 O O . ARG A 1 88 ? 8.199 -7.182 13.272 1.00 94.00 88 ARG A O 1
ATOM 704 N N . ARG A 1 89 ? 6.954 -7.404 11.414 1.00 91.25 89 ARG A N 1
ATOM 705 C CA . ARG A 1 89 ? 6.393 -8.708 11.766 1.00 91.25 89 ARG A CA 1
ATOM 706 C C . ARG A 1 89 ? 7.312 -9.814 11.250 1.00 91.25 89 ARG A C 1
ATOM 708 O O . ARG A 1 89 ? 8.084 -9.607 10.320 1.00 91.25 89 ARG A O 1
ATOM 715 N N . HIS A 1 90 ? 7.215 -10.996 11.854 1.00 88.44 90 HIS A N 1
ATOM 716 C CA . HIS A 1 90 ? 7.988 -12.175 11.438 1.00 88.44 90 HIS A CA 1
ATOM 717 C C . HIS A 1 90 ? 7.496 -12.796 10.118 1.00 88.44 90 HIS A C 1
ATOM 719 O O . HIS A 1 90 ? 8.104 -13.738 9.622 1.00 88.44 90 HIS A O 1
ATOM 725 N N . ALA A 1 91 ? 6.414 -12.268 9.543 1.00 88.06 91 ALA A N 1
ATOM 726 C CA . ALA A 1 91 ? 5.880 -12.686 8.256 1.00 88.06 91 ALA A CA 1
ATOM 727 C C . ALA A 1 91 ? 6.464 -11.846 7.108 1.00 88.06 91 ALA A C 1
ATOM 729 O O . ALA A 1 91 ? 6.642 -10.629 7.229 1.00 88.06 91 ALA A O 1
ATOM 730 N N . PHE A 1 92 ? 6.724 -12.506 5.982 1.00 93.12 92 PHE A N 1
ATOM 731 C CA . PHE A 1 92 ? 7.239 -11.896 4.763 1.00 93.12 92 PHE A CA 1
ATOM 732 C C . PHE A 1 92 ? 6.588 -12.528 3.532 1.00 93.12 92 PHE A C 1
ATOM 734 O O . PHE A 1 92 ? 6.129 -13.669 3.564 1.00 93.12 92 PHE A O 1
ATOM 741 N N . VAL A 1 93 ? 6.572 -11.764 2.450 1.00 94.81 93 VAL A N 1
ATOM 742 C CA . VAL A 1 93 ? 6.153 -12.190 1.112 1.00 94.81 93 VAL A CA 1
ATOM 743 C C . VAL A 1 93 ? 7.260 -11.849 0.118 1.00 94.81 93 VAL A C 1
ATOM 745 O O . VAL A 1 93 ? 8.315 -11.333 0.499 1.00 94.81 93 VAL A O 1
ATOM 748 N N . ALA A 1 94 ? 7.049 -12.155 -1.160 1.00 94.62 94 ALA A N 1
ATOM 749 C CA . ALA A 1 94 ? 8.013 -11.803 -2.189 1.00 94.62 94 ALA A CA 1
ATOM 750 C C . ALA A 1 94 ? 8.232 -10.270 -2.251 1.00 94.62 94 ALA A C 1
ATOM 752 O O . ALA A 1 94 ? 7.307 -9.507 -1.952 1.00 94.62 94 ALA A O 1
ATOM 753 N N . PRO A 1 95 ? 9.436 -9.796 -2.620 1.00 94.62 95 PRO A N 1
ATOM 754 C CA . PRO A 1 95 ? 9.702 -8.369 -2.771 1.00 94.62 95 PRO A CA 1
ATOM 755 C C . PRO A 1 95 ? 8.770 -7.698 -3.782 1.00 94.62 95 PRO A C 1
ATOM 757 O O . PRO A 1 95 ? 8.307 -8.336 -4.735 1.00 94.62 95 PRO A O 1
ATOM 760 N N . LEU A 1 96 ? 8.545 -6.397 -3.580 1.00 94.75 96 LEU A N 1
ATOM 761 C CA . LEU A 1 96 ? 7.855 -5.563 -4.557 1.00 94.75 96 LEU A CA 1
ATOM 762 C C . LEU A 1 96 ? 8.770 -5.369 -5.765 1.00 94.75 96 LEU A C 1
ATOM 764 O O . LEU A 1 96 ? 9.902 -4.900 -5.631 1.00 94.75 96 LEU A O 1
ATOM 768 N N . GLU A 1 97 ? 8.257 -5.731 -6.931 1.00 94.06 97 GLU A N 1
ATOM 769 C CA . GLU A 1 97 ? 8.941 -5.664 -8.217 1.00 94.06 97 GLU A CA 1
ATOM 770 C C . GLU A 1 97 ? 7.950 -5.172 -9.271 1.00 94.06 97 GLU A C 1
ATOM 772 O O . GLU A 1 97 ? 6.736 -5.332 -9.111 1.00 94.06 97 GLU A O 1
ATOM 777 N N . LEU A 1 98 ? 8.467 -4.575 -10.345 1.00 94.50 98 LEU A N 1
ATOM 778 C CA . LEU A 1 98 ? 7.627 -4.143 -11.456 1.00 94.50 98 LEU A CA 1
ATOM 779 C C . LEU A 1 98 ? 6.901 -5.342 -12.078 1.00 94.50 98 LEU A C 1
ATOM 781 O O . LEU A 1 98 ? 7.464 -6.432 -12.188 1.00 94.50 98 LEU A O 1
ATOM 785 N N . GLY A 1 99 ? 5.642 -5.137 -12.458 1.00 92.25 99 GLY A N 1
ATOM 786 C CA . GLY A 1 99 ? 4.779 -6.162 -13.047 1.00 92.25 99 GLY A CA 1
ATOM 787 C C . GLY A 1 99 ? 4.224 -7.195 -12.058 1.00 92.25 99 GLY A C 1
ATOM 788 O O . GLY A 1 99 ? 3.316 -7.941 -12.414 1.00 92.25 99 GLY A O 1
ATOM 789 N N . ARG A 1 100 ? 4.699 -7.250 -10.807 1.00 93.06 100 ARG A N 1
ATOM 790 C CA . ARG A 1 100 ? 4.076 -8.105 -9.787 1.00 93.06 100 ARG A CA 1
ATOM 791 C C . ARG A 1 100 ? 2.804 -7.478 -9.239 1.00 93.06 100 ARG A C 1
ATOM 793 O O . ARG A 1 100 ? 2.700 -6.259 -9.105 1.00 93.06 100 ARG A O 1
ATOM 800 N N . VAL A 1 101 ? 1.869 -8.343 -8.855 1.00 95.06 101 VAL A N 1
ATOM 801 C CA . VAL A 1 101 ? 0.593 -7.940 -8.260 1.00 95.06 101 VAL A CA 1
ATOM 802 C C . VAL A 1 101 ? 0.644 -8.173 -6.758 1.00 95.06 101 VAL A C 1
ATOM 804 O O . VAL A 1 101 ? 0.831 -9.299 -6.294 1.00 95.06 101 VAL A O 1
ATOM 807 N N . VAL A 1 102 ? 0.458 -7.101 -5.997 1.00 95.94 102 VAL A N 1
ATOM 808 C CA . VAL A 1 102 ? 0.217 -7.146 -4.557 1.00 95.94 102 VAL A CA 1
ATOM 809 C C . VAL A 1 102 ? -1.275 -7.350 -4.332 1.00 95.94 102 VAL A C 1
ATOM 811 O O . VAL A 1 102 ? -2.088 -6.535 -4.758 1.00 95.94 102 VAL A O 1
ATOM 814 N N . ASP A 1 103 ? -1.622 -8.428 -3.645 1.00 96.25 103 ASP A N 1
ATOM 815 C CA . ASP A 1 103 ? -2.976 -8.741 -3.204 1.00 96.25 103 ASP A CA 1
ATOM 816 C C . ASP A 1 103 ? -3.092 -8.446 -1.711 1.00 96.25 103 ASP A C 1
ATOM 818 O O . ASP A 1 103 ? -2.306 -8.951 -0.903 1.00 96.25 103 ASP A O 1
ATOM 822 N N . ILE A 1 104 ? -4.058 -7.611 -1.348 1.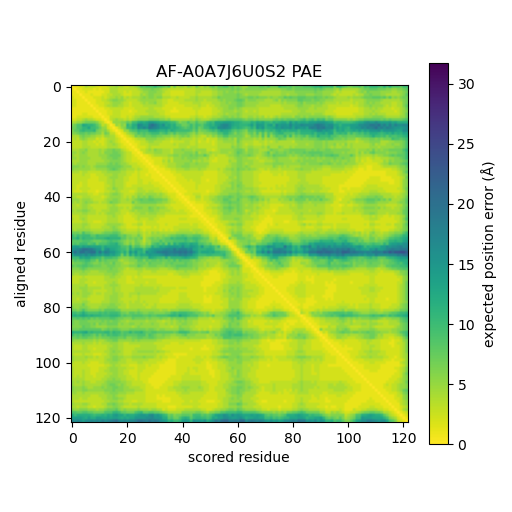00 95.94 104 ILE A N 1
ATOM 823 C CA . ILE A 1 104 ? -4.343 -7.255 0.038 1.00 95.94 104 ILE A CA 1
ATOM 824 C C . ILE A 1 104 ? -5.782 -7.629 0.326 1.00 95.94 104 ILE A C 1
ATOM 826 O O . ILE A 1 104 ? -6.698 -7.101 -0.299 1.00 95.94 104 ILE A O 1
ATOM 830 N N . THR A 1 105 ? -5.981 -8.494 1.315 1.00 96.81 105 THR A N 1
ATOM 831 C CA . THR A 1 105 ? -7.311 -8.805 1.844 1.00 96.81 105 THR A CA 1
ATOM 832 C C . THR A 1 105 ? -7.402 -8.333 3.286 1.00 96.81 105 THR A C 1
ATOM 834 O O . THR A 1 105 ? -6.568 -8.701 4.113 1.00 96.81 105 THR A O 1
ATOM 837 N N . VAL A 1 106 ? -8.414 -7.525 3.587 1.00 95.62 106 VAL A N 1
ATOM 838 C CA . VAL A 1 106 ? -8.658 -6.942 4.908 1.00 95.62 106 VAL A CA 1
ATOM 839 C C . VAL A 1 106 ? -10.025 -7.391 5.395 1.00 95.62 106 VAL A C 1
ATOM 841 O O . VAL A 1 106 ? -11.037 -7.039 4.798 1.00 95.62 106 VAL A O 1
ATOM 844 N N . ASP A 1 107 ? -10.054 -8.149 6.485 1.00 95.81 107 ASP A N 1
ATOM 845 C CA . ASP A 1 107 ? -11.266 -8.461 7.238 1.00 95.81 107 ASP A CA 1
ATOM 846 C C . ASP A 1 107 ? -11.365 -7.470 8.400 1.00 95.81 107 ASP A C 1
ATOM 848 O O . ASP A 1 107 ? -10.654 -7.581 9.406 1.00 95.81 107 ASP A O 1
ATOM 852 N N . VAL A 1 108 ? -12.212 -6.455 8.224 1.00 92.75 108 VAL A N 1
ATOM 853 C CA . VAL A 1 108 ? -12.375 -5.366 9.194 1.00 92.75 108 VAL A CA 1
ATOM 854 C C . VAL A 1 108 ? -13.095 -5.859 10.447 1.00 92.75 108 VAL A C 1
ATOM 856 O O . VAL A 1 108 ? -12.789 -5.397 11.542 1.00 92.75 108 VAL A O 1
ATOM 859 N N . ASP A 1 109 ? -13.996 -6.832 10.310 1.00 93.94 109 ASP A N 1
ATOM 860 C CA . ASP A 1 109 ? -14.788 -7.344 11.429 1.00 93.94 109 ASP A CA 1
ATOM 861 C C . ASP A 1 109 ? -13.954 -8.246 12.351 1.00 93.94 109 ASP A C 1
ATOM 863 O O . ASP A 1 109 ? -14.158 -8.257 13.567 1.00 93.94 109 ASP A O 1
ATOM 867 N N . ARG A 1 110 ? -12.981 -8.981 11.793 1.00 94.62 110 ARG A N 1
ATOM 868 C CA . ARG A 1 110 ? -12.041 -9.821 12.560 1.00 94.62 110 ARG A CA 1
ATOM 869 C C . ARG A 1 110 ? -10.706 -9.146 12.865 1.00 94.62 110 ARG A C 1
ATOM 871 O O . ARG A 1 110 ? -9.872 -9.752 13.537 1.00 94.62 110 ARG A O 1
ATOM 878 N N . CYS A 1 111 ? -10.487 -7.926 12.377 1.00 90.38 111 CYS A N 1
ATOM 879 C CA . CYS A 1 111 ? -9.209 -7.216 12.460 1.00 90.38 111 CYS A CA 1
ATOM 880 C C . CYS A 1 111 ? -8.034 -8.019 11.868 1.00 90.38 111 CYS A C 1
ATOM 882 O O . CYS A 1 111 ? -6.945 -8.065 12.447 1.00 90.38 111 CYS A O 1
ATOM 884 N N . LEU A 1 112 ? -8.248 -8.663 10.717 1.00 92.75 112 LEU A N 1
ATOM 885 C CA . LEU A 1 112 ? -7.228 -9.461 10.032 1.00 92.75 112 LEU A CA 1
ATOM 886 C C . LEU A 1 112 ? -6.829 -8.816 8.709 1.00 92.75 112 LEU A C 1
ATOM 888 O O . LEU A 1 112 ? -7.658 -8.281 7.978 1.00 92.75 112 LEU A O 1
ATOM 892 N N . ILE A 1 113 ? -5.542 -8.904 8.388 1.00 93.94 113 ILE A N 1
ATOM 893 C CA . ILE A 1 113 ? -5.003 -8.473 7.103 1.00 93.94 113 ILE A CA 1
ATOM 894 C C . ILE A 1 113 ? -4.064 -9.536 6.551 1.00 93.94 113 ILE A C 1
ATOM 896 O O . ILE A 1 113 ? -3.216 -10.076 7.265 1.00 93.94 113 ILE A O 1
ATOM 900 N N . TYR A 1 114 ? -4.219 -9.809 5.263 1.00 95.38 114 TYR A N 1
ATOM 901 C CA . TYR A 1 114 ? -3.429 -10.766 4.510 1.00 95.38 114 TYR A CA 1
ATOM 902 C C . TYR A 1 114 ? -2.759 -10.054 3.344 1.00 95.38 114 TYR A C 1
ATOM 904 O O . TYR A 1 114 ? -3.383 -9.235 2.670 1.00 95.38 114 TYR A O 1
ATOM 912 N N . PHE A 1 115 ? -1.496 -10.398 3.108 1.00 96.69 115 PHE A N 1
ATOM 913 C CA . PHE A 1 115 ? -0.720 -9.926 1.969 1.00 96.69 115 PHE A CA 1
ATOM 914 C C . PHE A 1 115 ? -0.301 -11.121 1.120 1.00 96.69 115 PHE A C 1
ATOM 916 O O . PHE A 1 115 ? 0.207 -12.112 1.648 1.00 96.69 115 PHE A O 1
ATOM 923 N N . GLY A 1 116 ? -0.474 -10.997 -0.190 1.00 95.94 116 GLY A N 1
ATOM 924 C CA . GLY A 1 116 ? 0.094 -11.874 -1.203 1.00 95.94 116 GLY A CA 1
ATOM 925 C C . GLY A 1 116 ? 0.858 -11.045 -2.228 1.00 95.94 116 GLY A C 1
ATOM 926 O O . GLY A 1 116 ? 0.501 -9.903 -2.503 1.00 95.94 116 GLY A O 1
ATOM 927 N N . VAL A 1 117 ? 1.926 -11.608 -2.784 1.00 95.69 117 VAL A N 1
ATOM 928 C CA . VAL A 1 117 ? 2.626 -11.020 -3.931 1.00 95.69 117 VAL A CA 1
ATOM 929 C C . VAL A 1 117 ? 2.752 -12.103 -4.981 1.00 95.69 117 VAL A C 1
ATOM 931 O O . VAL A 1 117 ? 3.383 -13.134 -4.743 1.00 95.69 117 VAL A O 1
ATOM 934 N N . TRP A 1 118 ? 2.125 -11.864 -6.124 1.00 93.88 118 TRP A N 1
ATOM 935 C CA . TRP A 1 118 ? 2.014 -12.817 -7.216 1.00 93.88 118 TRP A CA 1
ATOM 936 C C . TRP A 1 118 ? 2.908 -12.388 -8.376 1.00 93.88 118 TRP A C 1
ATOM 938 O O . TRP A 1 118 ? 3.120 -11.194 -8.612 1.00 93.88 118 TRP A O 1
ATOM 948 N N . ALA A 1 119 ? 3.443 -13.371 -9.098 1.00 88.06 119 ALA A N 1
ATOM 949 C CA . ALA A 1 119 ? 4.103 -13.113 -10.370 1.00 88.06 119 ALA A CA 1
ATOM 950 C C . ALA A 1 119 ? 3.110 -12.462 -11.354 1.00 88.06 119 ALA A C 1
ATOM 952 O O . ALA A 1 119 ? 1.902 -12.695 -11.222 1.00 88.06 119 ALA A O 1
ATOM 953 N N . PRO A 1 120 ? 3.591 -11.661 -12.323 1.00 75.00 120 PRO A N 1
ATOM 954 C CA . PRO A 1 120 ? 2.743 -11.195 -13.410 1.00 75.00 120 PRO A CA 1
ATOM 955 C C . PRO A 1 120 ? 2.028 -12.384 -14.069 1.00 75.00 120 PRO A C 1
ATOM 957 O O . PRO A 1 120 ? 2.642 -13.448 -14.217 1.00 75.00 120 PRO A O 1
ATOM 960 N N . PRO A 1 121 ? 0.750 -12.233 -14.457 1.00 65.00 121 PRO A N 1
ATOM 961 C CA . PRO A 1 121 ? 0.122 -13.200 -15.344 1.00 65.00 121 PRO A CA 1
ATOM 962 C C . PRO A 1 121 ? 0.957 -13.340 -16.637 1.00 65.00 121 PRO A C 1
ATOM 964 O O . PRO A 1 121 ? 1.589 -12.362 -17.046 1.00 65.00 121 PRO A O 1
ATOM 967 N N . PRO A 1 122 ? 1.017 -14.549 -17.226 1.00 59.50 122 PRO A N 1
ATOM 968 C CA . PRO A 1 122 ? 1.788 -14.820 -18.440 1.00 59.50 122 PRO A CA 1
ATOM 969 C C . PRO A 1 122 ? 1.288 -14.042 -19.661 1.00 59.50 122 PRO A C 1
ATOM 971 O O . PRO A 1 122 ? 0.079 -13.713 -19.708 1.00 59.50 122 PRO A O 1
#

Solvent-accessible surface area (backbone atoms only — not comparable to full-atom values): 7694 Å² total; per-residue (Å²): 104,51,66,43,97,84,70,80,47,78,45,79,78,74,78,84,89,60,81,85,86,86,73,76,96,68,86,83,83,63,53,75,49,76,47,80,49,66,42,81,75,90,79,88,49,89,87,40,65,54,70,51,73,66,65,99,58,84,78,69,88,85,50,75,60,62,47,28,27,43,31,35,37,37,76,13,40,37,29,39,29,55,45,86,47,75,47,76,52,98,55,68,51,59,55,66,48,74,50,25,37,37,37,39,39,37,32,54,78,77,73,43,76,47,80,47,58,41,77,54,82,133

Radius of gyration: 14.32 Å; Cα contacts (8 Å, |Δi|>4): 220; chains: 1; bounding box: 30×31×34 Å

pLDDT: mean 88.29, std 8.69, range [59.5, 96.81]

Organism: Perkinsus olseni (NCBI:txid32597)

Secondary structure (DSSP, 8-state):
-EE-TTS--EE----SS-------SS---SSEEEEEEE--SS---TT-EEEEE--SSPPPTT-GGG--EEEEETTSEEEEEETTEEEEEEEE-PPP-TTPEEEEEEETTTTEEEEEEEPPP-

Sequence (122 aa):
GTLSDDLHTFTKLEYEGRLSMVTEEQIRRHGVHRYMISFDSGEISPADGVGYAFSSQLPCKKNIQKIDSIFLNRRGHICSRTHSDVSRRHAFVAPLELGRVVDITVDVDRCLIYFGVWAPPP

Mean predicted aligned error: 4.83 Å

Foldseek 3Di:
DDADPVRQDDDDDDPPVFDDDDDDPDDDQAFKDKDKDFAADDDQDQPDKDWDFDDPDDDDRHDPLQTQIFIQTQQFWTWTHHRNDIDTDPDGEHGHDHQWMWMWMAGNVVRDIDIYIGHHDD